Protein AF-A0A3D1CHE8-F1 (afdb_monomer_lite)

Foldseek 3Di:
DVVVPDPDDDDDDADDLVRLLVVLVVVVVVVQVVQVVVVDGDDDDPVRSSVLSVVLQDRVPHSHD

Structure (mmCIF, N/CA/C/O backbone):
data_AF-A0A3D1CHE8-F1
#
_entry.id   AF-A0A3D1CHE8-F1
#
loop_
_atom_site.group_PDB
_atom_site.id
_atom_site.type_symbol
_atom_site.label_atom_id
_atom_site.label_alt_id
_atom_site.label_comp_id
_atom_site.label_asym_id
_atom_site.label_entity_id
_atom_site.label_seq_id
_atom_site.pdbx_PDB_ins_code
_atom_site.Cartn_x
_atom_site.Cartn_y
_atom_site.Cartn_z
_atom_site.occupancy
_atom_site.B_iso_or_equiv
_atom_site.auth_seq_id
_atom_site.auth_comp_id
_atom_site.auth_asym_id
_atom_site.auth_atom_id
_atom_site.pdbx_PDB_model_num
ATOM 1 N N . GLU A 1 1 ? 28.894 14.401 -19.205 1.00 63.34 1 GLU A N 1
ATOM 2 C CA . GLU A 1 1 ? 29.665 14.364 -17.941 1.00 63.34 1 GLU A CA 1
ATOM 3 C C . GLU A 1 1 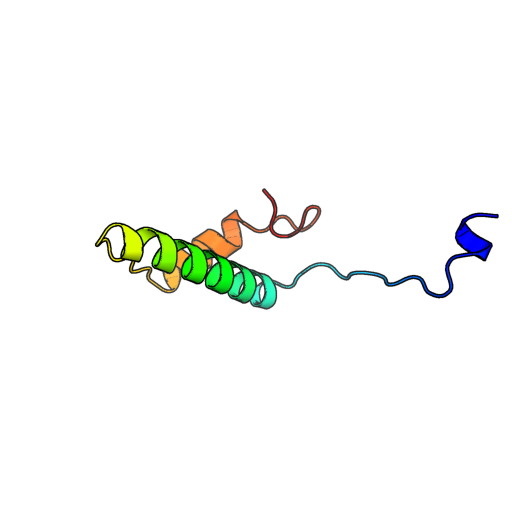? 28.922 13.695 -16.785 1.00 63.34 1 GLU A C 1
ATOM 5 O O . GLU A 1 1 ? 29.499 12.800 -16.192 1.00 63.34 1 GLU A O 1
ATOM 10 N N . PHE A 1 2 ? 27.662 14.046 -16.486 1.00 69.88 2 PHE A N 1
ATOM 11 C CA . PHE A 1 2 ? 26.909 13.467 -15.355 1.00 69.88 2 PHE A CA 1
ATOM 12 C C . PHE A 1 2 ? 26.750 11.935 -15.417 1.00 69.88 2 PHE A C 1
ATOM 14 O O . PHE A 1 2 ? 27.066 11.250 -14.454 1.00 69.88 2 PHE A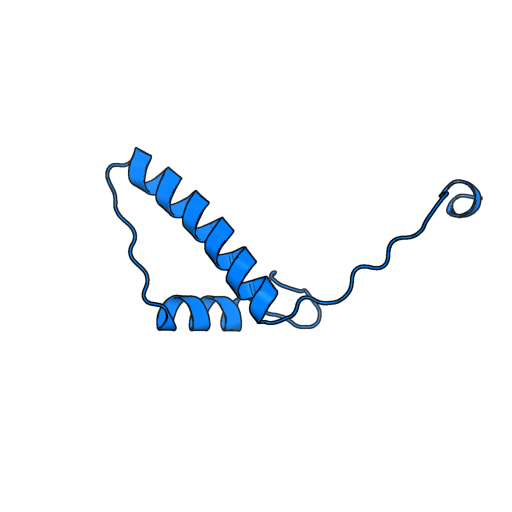 O 1
ATOM 21 N N . ILE A 1 3 ? 26.365 11.386 -16.575 1.00 64.88 3 ILE A N 1
ATOM 22 C CA . ILE A 1 3 ? 26.255 9.926 -16.774 1.00 64.88 3 ILE A CA 1
ATOM 23 C C . ILE A 1 3 ? 27.623 9.226 -16.693 1.00 64.88 3 ILE A C 1
ATOM 25 O O . ILE A 1 3 ? 27.695 8.078 -16.285 1.00 64.88 3 ILE A O 1
ATOM 29 N N . ASN A 1 4 ? 28.725 9.935 -16.965 1.00 66.56 4 ASN A N 1
ATOM 30 C CA . ASN A 1 4 ? 30.079 9.373 -16.886 1.00 66.56 4 ASN A CA 1
ATOM 31 C C . ASN A 1 4 ? 30.606 9.264 -15.437 1.00 66.56 4 ASN A C 1
ATOM 33 O O . ASN A 1 4 ? 31.736 8.827 -15.247 1.00 66.56 4 ASN A O 1
ATOM 37 N N . ARG A 1 5 ? 29.829 9.706 -14.432 1.00 79.00 5 ARG A N 1
ATOM 38 C CA . ARG A 1 5 ? 30.107 9.549 -12.989 1.00 79.00 5 ARG A CA 1
ATOM 39 C C . ARG A 1 5 ? 29.123 8.602 -12.286 1.00 79.00 5 ARG A C 1
ATOM 41 O O . ARG A 1 5 ? 29.186 8.479 -11.068 1.00 79.00 5 ARG A O 1
ATOM 48 N N . VAL A 1 6 ? 28.187 8.003 -13.023 1.00 74.06 6 VAL A N 1
ATOM 49 C CA . VAL A 1 6 ? 27.239 7.013 -12.501 1.00 74.06 6 VAL A CA 1
ATOM 50 C C . VAL A 1 6 ? 27.774 5.639 -12.886 1.00 74.06 6 VAL A C 1
ATOM 52 O O . VAL A 1 6 ? 27.837 5.325 -14.070 1.00 74.06 6 VAL A O 1
ATOM 55 N N . ASP A 1 7 ? 28.188 4.857 -11.891 1.00 72.19 7 ASP A N 1
ATOM 56 C CA . ASP A 1 7 ? 28.847 3.563 -12.104 1.00 72.19 7 ASP A CA 1
ATOM 57 C C . ASP A 1 7 ? 27.891 2.484 -12.641 1.00 72.19 7 ASP A C 1
ATOM 59 O O . ASP A 1 7 ? 28.311 1.633 -13.417 1.00 72.19 7 ASP A O 1
ATOM 63 N N . ASP A 1 8 ? 26.603 2.546 -12.279 1.00 76.12 8 ASP A N 1
ATOM 64 C CA . ASP A 1 8 ? 25.569 1.620 -12.748 1.00 76.12 8 ASP A CA 1
ATOM 65 C C . ASP A 1 8 ? 24.189 2.288 -12.797 1.00 76.12 8 ASP A C 1
ATOM 67 O O . ASP A 1 8 ? 23.815 3.081 -11.928 1.00 76.12 8 ASP A O 1
ATOM 71 N N . VAL A 1 9 ? 23.399 1.932 -13.813 1.00 78.75 9 VAL A N 1
ATOM 72 C CA . VAL A 1 9 ? 22.012 2.386 -13.976 1.00 78.75 9 VAL A CA 1
ATOM 73 C C . VAL A 1 9 ? 21.073 1.215 -13.706 1.00 78.75 9 VAL A C 1
ATOM 75 O O . VAL A 1 9 ? 21.059 0.234 -14.444 1.00 78.75 9 VAL A O 1
ATOM 78 N N . VAL A 1 10 ? 20.248 1.332 -12.663 1.00 83.56 10 VAL A N 1
ATOM 79 C CA . VAL A 1 10 ? 19.241 0.319 -12.317 1.00 83.56 10 VAL A CA 1
ATOM 80 C C . VAL A 1 10 ? 17.898 0.697 -12.931 1.00 83.56 10 VAL A C 1
ATOM 82 O O . VAL A 1 10 ? 17.340 1.755 -12.637 1.00 83.56 10 VAL A O 1
ATOM 85 N N . VAL A 1 11 ? 17.359 -0.191 -13.767 1.00 82.88 11 VAL A N 1
ATOM 86 C CA . VAL A 1 11 ? 16.018 -0.043 -14.341 1.00 82.88 11 VAL A CA 1
ATOM 87 C C . VAL A 1 11 ? 15.005 -0.739 -13.440 1.00 82.88 11 VAL A C 1
ATOM 89 O O . VAL A 1 11 ? 15.074 -1.949 -13.217 1.00 82.88 11 VAL A O 1
ATOM 92 N N . PHE A 1 12 ? 14.037 0.026 -12.942 1.00 84.06 12 PHE A N 1
ATOM 93 C CA . PHE A 1 12 ? 12.900 -0.527 -12.218 1.00 84.06 12 PHE A CA 1
ATOM 94 C C . PHE A 1 12 ? 11.825 -0.967 -13.206 1.00 84.06 12 PHE A C 1
ATOM 96 O O . PHE A 1 12 ? 11.395 -0.197 -14.063 1.00 84.06 12 PHE A O 1
ATOM 103 N N . HIS A 1 13 ? 11.394 -2.216 -13.070 1.00 83.94 13 HIS A N 1
ATOM 104 C CA . HIS A 1 13 ? 10.292 -2.759 -13.852 1.00 83.94 13 HIS A CA 1
ATOM 105 C C . HIS A 1 13 ? 8.957 -2.397 -13.187 1.00 83.94 13 HIS A C 1
ATOM 107 O O . HIS A 1 13 ? 8.909 -2.276 -11.957 1.00 83.94 13 HIS A O 1
ATOM 113 N N . PRO A 1 14 ? 7.869 -2.254 -13.965 1.00 83.00 14 PRO A N 1
ATOM 114 C CA . PRO A 1 14 ? 6.536 -2.055 -13.412 1.00 83.00 14 PRO A CA 1
ATOM 115 C C . PRO A 1 14 ? 6.156 -3.164 -12.426 1.00 83.00 14 PRO A C 1
ATOM 117 O O . PRO A 1 14 ? 6.509 -4.331 -12.612 1.00 83.00 14 PRO A O 1
ATOM 120 N N . LEU A 1 15 ? 5.414 -2.789 -11.385 1.00 84.25 15 LEU A N 1
ATOM 121 C CA . LEU A 1 15 ? 4.944 -3.731 -10.374 1.00 84.25 15 LEU A CA 1
ATOM 122 C C . LEU A 1 15 ? 3.881 -4.670 -10.951 1.00 84.25 15 LEU A C 1
ATOM 124 O O . LEU A 1 15 ? 2.962 -4.247 -11.651 1.00 84.25 15 LEU A O 1
ATOM 128 N N . GLN A 1 16 ? 3.974 -5.946 -10.591 1.00 85.31 16 GLN A N 1
ATOM 129 C CA . GLN A 1 16 ? 2.924 -6.930 -10.832 1.00 85.31 16 GLN A CA 1
ATOM 130 C C . GLN A 1 16 ? 1.841 -6.840 -9.750 1.00 85.31 16 GLN A C 1
ATOM 132 O O . GLN A 1 16 ? 2.114 -6.468 -8.607 1.00 85.31 16 GLN A O 1
ATOM 137 N N . LYS A 1 17 ? 0.618 -7.280 -10.069 1.00 81.19 17 LYS A N 1
ATOM 138 C CA . LYS A 1 17 ? -0.523 -7.275 -9.133 1.00 81.19 17 LYS A CA 1
ATOM 139 C C . LYS A 1 17 ? -0.215 -7.975 -7.799 1.00 81.19 17 LYS A C 1
ATOM 141 O O . LYS A 1 17 ? -0.597 -7.488 -6.740 1.00 81.19 17 LYS A O 1
ATOM 146 N N . SER A 1 18 ? 0.529 -9.081 -7.834 1.00 86.19 18 SER A N 1
ATOM 147 C CA . SER A 1 18 ? 0.972 -9.807 -6.634 1.00 86.19 18 SER A CA 1
ATOM 148 C C . SER A 1 18 ? 1.902 -8.976 -5.743 1.00 86.19 18 SER A C 1
ATOM 150 O O . SER A 1 18 ? 1.766 -8.994 -4.521 1.00 86.19 18 SER A O 1
ATOM 152 N N . GLN A 1 19 ? 2.816 -8.210 -6.343 1.00 87.62 19 GLN A N 1
ATOM 153 C CA . GLN A 1 19 ? 3.729 -7.320 -5.623 1.00 87.62 19 GLN A CA 1
ATOM 154 C C . GLN A 1 19 ? 2.970 -6.145 -4.999 1.00 87.62 19 GLN A C 1
ATOM 156 O O . GLN A 1 19 ? 3.280 -5.739 -3.884 1.00 87.62 19 GLN A O 1
ATOM 161 N N . ILE A 1 20 ? 1.936 -5.643 -5.674 1.00 84.38 20 ILE A N 1
ATOM 162 C CA . ILE A 1 20 ? 1.069 -4.582 -5.145 1.00 84.38 20 ILE A CA 1
ATOM 163 C C . ILE A 1 20 ? 0.285 -5.073 -3.938 1.00 84.38 20 ILE A C 1
ATOM 165 O O . ILE A 1 20 ? 0.256 -4.381 -2.925 1.00 84.38 20 ILE A O 1
ATOM 169 N N . ARG A 1 21 ? -0.276 -6.286 -3.999 1.00 86.25 21 ARG A N 1
ATOM 170 C CA . ARG A 1 21 ? -0.954 -6.891 -2.845 1.00 86.25 21 ARG A CA 1
ATOM 171 C C . ARG A 1 21 ? -0.015 -7.007 -1.640 1.00 86.25 21 ARG A C 1
ATOM 173 O O . ARG A 1 21 ? -0.409 -6.670 -0.528 1.00 86.25 21 ARG A O 1
ATOM 180 N N . ALA A 1 22 ? 1.236 -7.415 -1.860 1.00 88.88 22 ALA A N 1
ATOM 181 C CA . ALA A 1 22 ? 2.239 -7.469 -0.795 1.00 88.88 22 ALA A CA 1
ATOM 182 C C . ALA A 1 22 ? 2.558 -6.075 -0.220 1.00 88.88 22 ALA A C 1
ATOM 184 O O . ALA A 1 22 ? 2.662 -5.912 0.993 1.00 88.88 22 ALA A O 1
ATOM 185 N N . ILE A 1 23 ? 2.662 -5.051 -1.072 1.00 88.12 23 ILE A N 1
ATOM 186 C CA . ILE A 1 23 ? 2.862 -3.663 -0.632 1.00 88.12 23 ILE A CA 1
ATOM 187 C C . ILE A 1 23 ? 1.655 -3.163 0.175 1.00 88.12 23 ILE A C 1
ATOM 189 O O . ILE A 1 23 ? 1.839 -2.523 1.211 1.00 88.12 23 ILE A O 1
ATOM 193 N N . ALA A 1 24 ? 0.431 -3.465 -0.260 1.00 87.06 24 ALA A N 1
ATOM 194 C CA . ALA A 1 24 ? -0.788 -3.098 0.454 1.00 87.06 24 ALA A CA 1
ATOM 195 C C . ALA A 1 24 ? -0.832 -3.724 1.857 1.00 87.06 24 ALA A C 1
ATOM 197 O O . ALA A 1 24 ? -1.165 -3.034 2.820 1.00 87.06 24 ALA A O 1
ATOM 198 N N . ASP A 1 25 ? -0.423 -4.987 1.997 1.00 89.00 25 ASP A N 1
ATOM 199 C CA . ASP A 1 25 ? -0.355 -5.662 3.297 1.00 89.00 25 ASP A CA 1
ATOM 200 C C . ASP A 1 25 ? 0.670 -5.008 4.243 1.00 89.00 25 ASP A C 1
ATOM 202 O O . ASP A 1 25 ? 0.369 -4.758 5.412 1.00 89.00 25 ASP A O 1
ATOM 206 N N . ILE A 1 26 ? 1.838 -4.600 3.728 1.00 91.75 26 ILE A N 1
ATOM 207 C CA . ILE A 1 26 ? 2.826 -3.823 4.501 1.00 91.75 26 ILE A CA 1
ATOM 208 C C . ILE A 1 26 ? 2.204 -2.516 5.018 1.00 91.75 26 ILE A C 1
ATOM 210 O O . ILE A 1 26 ? 2.344 -2.178 6.195 1.00 91.75 26 ILE A O 1
ATOM 214 N N . GLN A 1 27 ? 1.475 -1.786 4.169 1.00 90.25 27 GLN A N 1
ATOM 215 C CA . GLN A 1 27 ? 0.840 -0.528 4.577 1.00 90.25 27 GLN A CA 1
ATOM 216 C C . GLN A 1 27 ? -0.286 -0.738 5.593 1.00 90.25 27 GLN A C 1
ATOM 218 O O . GLN A 1 27 ? -0.429 0.044 6.539 1.00 90.25 27 GLN A O 1
ATOM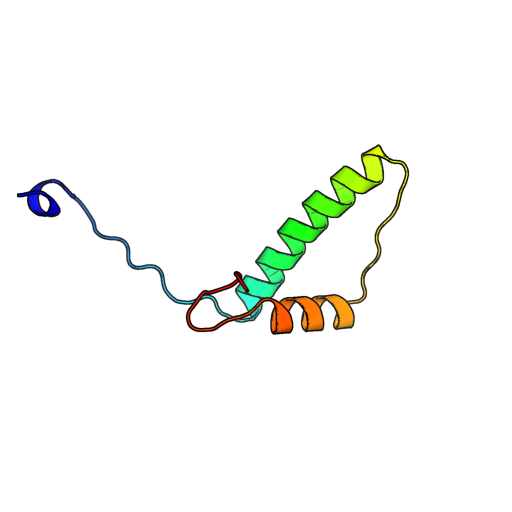 223 N N . LEU A 1 28 ? -1.066 -1.807 5.438 1.00 91.75 28 LEU A N 1
ATOM 224 C CA . LEU A 1 28 ? -2.105 -2.174 6.393 1.00 91.75 28 LEU A CA 1
ATOM 225 C C . LEU A 1 28 ? -1.524 -2.608 7.733 1.00 91.75 28 LEU A C 1
ATOM 227 O O . LEU A 1 28 ? -2.101 -2.274 8.763 1.00 91.75 28 LEU A O 1
ATOM 231 N N . SER A 1 29 ? -0.373 -3.278 7.748 1.00 93.19 29 SER A N 1
ATOM 232 C CA . SER A 1 29 ? 0.358 -3.585 8.979 1.00 93.19 29 SER A CA 1
ATOM 233 C C . SER A 1 29 ? 0.732 -2.307 9.741 1.00 93.19 29 SER A C 1
ATOM 235 O O . SER A 1 29 ? 0.399 -2.166 10.920 1.00 93.19 29 SER A O 1
ATOM 237 N N . HIS A 1 30 ? 1.298 -1.306 9.056 1.00 94.69 30 HIS A N 1
ATOM 238 C CA . HIS A 1 30 ? 1.593 -0.004 9.669 1.00 94.69 30 HIS A CA 1
ATOM 239 C C . HIS A 1 30 ? 0.332 0.720 10.167 1.00 94.69 30 HIS A C 1
ATOM 241 O O . HIS A 1 30 ? 0.352 1.397 11.197 1.00 94.69 30 HIS A O 1
ATOM 247 N N . LEU A 1 31 ? -0.787 0.611 9.443 1.00 93.44 31 LEU A N 1
ATOM 248 C CA . LEU A 1 31 ? -2.061 1.178 9.882 1.00 93.44 31 LEU A CA 1
ATOM 249 C C . LEU A 1 31 ? -2.601 0.460 11.126 1.00 93.44 31 LEU A C 1
ATOM 251 O O . LEU A 1 31 ? -2.987 1.133 12.078 1.00 93.44 31 LEU A O 1
ATOM 255 N N . ARG A 1 32 ? -2.581 -0.878 11.143 1.00 95.19 32 ARG A N 1
ATOM 256 C CA . ARG A 1 32 ? -2.974 -1.695 12.300 1.00 95.19 32 ARG A CA 1
ATOM 257 C C . ARG A 1 32 ? -2.169 -1.312 13.535 1.00 95.19 32 ARG A C 1
ATOM 259 O O . ARG A 1 32 ? -2.760 -1.128 14.591 1.00 95.19 32 ARG A O 1
ATOM 266 N N . GLN A 1 33 ? -0.859 -1.108 13.394 1.00 96.19 33 GLN A N 1
ATOM 267 C CA . GLN A 1 33 ? -0.007 -0.665 14.498 1.00 96.19 33 GLN A CA 1
ATOM 268 C C . GLN A 1 33 ? -0.456 0.692 15.067 1.00 96.19 33 GLN A C 1
ATOM 270 O O . GLN A 1 33 ? -0.675 0.810 16.269 1.00 96.19 33 GLN A O 1
ATOM 275 N N . ARG A 1 34 ? -0.680 1.697 14.209 1.00 96.25 34 ARG A N 1
ATOM 276 C CA . ARG A 1 34 ? -1.147 3.032 14.640 1.00 96.25 34 ARG A CA 1
ATOM 277 C C . ARG A 1 34 ? -2.546 3.021 15.258 1.00 96.25 34 ARG A C 1
ATOM 279 O O . ARG A 1 34 ? -2.858 3.865 16.094 1.00 96.25 34 ARG A O 1
ATOM 286 N N . LEU A 1 35 ? -3.414 2.114 14.815 1.00 96.81 35 LEU A N 1
ATOM 287 C CA . LEU A 1 35 ? -4.749 1.942 15.391 1.00 96.81 35 LEU A CA 1
ATOM 288 C C . LEU A 1 35 ? -4.688 1.228 16.742 1.00 96.81 35 LEU A C 1
ATOM 290 O O . LEU A 1 35 ? -5.395 1.630 17.662 1.00 96.81 35 LEU A O 1
ATOM 294 N N . ALA A 1 36 ? -3.791 0.253 16.896 1.00 96.56 36 ALA A N 1
ATOM 295 C CA . ALA A 1 36 ? -3.575 -0.437 18.163 1.00 96.56 36 ALA A CA 1
ATOM 296 C C . ALA A 1 36 ? -3.094 0.521 19.268 1.00 96.56 36 ALA A C 1
ATOM 298 O O . ALA A 1 36 ? -3.549 0.413 20.401 1.00 96.56 36 ALA A O 1
ATOM 299 N N . GLU A 1 37 ? -2.267 1.521 18.935 1.00 96.81 37 GLU A N 1
ATOM 300 C CA . GLU A 1 37 ? -1.880 2.610 19.856 1.00 96.81 37 GLU A CA 1
ATOM 301 C C . GLU A 1 37 ? -3.076 3.438 20.363 1.00 96.81 37 GLU A C 1
ATOM 303 O O . GLU A 1 37 ? -2.975 4.131 21.373 1.00 96.81 37 GLU A O 1
ATOM 308 N N . LYS A 1 38 ? -4.212 3.374 19.662 1.00 97.31 38 LYS A N 1
ATOM 309 C CA . LYS A 1 38 ? -5.478 4.034 20.007 1.00 97.31 38 LYS A CA 1
ATOM 310 C C . LYS A 1 38 ? -6.535 3.044 20.508 1.00 97.31 38 LYS A C 1
ATOM 312 O O . LYS A 1 38 ? -7.713 3.388 20.509 1.00 97.31 38 LYS A O 1
ATOM 317 N N . GLU A 1 39 ? -6.127 1.829 20.880 1.00 96.31 39 GLU A N 1
ATOM 318 C CA . GLU A 1 39 ? -7.006 0.738 21.328 1.00 96.31 39 GLU A CA 1
ATOM 319 C C . GLU A 1 39 ? -8.063 0.325 20.281 1.00 96.31 39 GLU A C 1
ATOM 321 O O . GLU A 1 39 ? -9.140 -0.166 20.615 1.00 96.31 39 GLU A O 1
ATOM 326 N N . MET A 1 40 ? -7.761 0.505 18.989 1.00 97.06 40 MET A N 1
ATOM 327 C CA . MET A 1 40 ? -8.638 0.130 17.876 1.00 97.06 40 MET A CA 1
ATOM 328 C C . MET A 1 40 ? -8.064 -1.048 17.080 1.00 97.06 40 MET A C 1
ATOM 330 O O . MET A 1 40 ? -6.887 -1.061 16.720 1.00 97.06 40 MET A O 1
ATOM 334 N N . GLY A 1 41 ? -8.921 -2.017 16.752 1.00 93.00 41 GLY A N 1
ATOM 335 C CA . GLY A 1 41 ? -8.609 -3.119 15.839 1.00 93.00 41 GLY A CA 1
ATOM 336 C C . GLY A 1 41 ? -9.040 -2.820 14.401 1.00 93.00 41 GLY A C 1
ATOM 337 O O . GLY A 1 41 ? -10.032 -2.129 14.176 1.00 93.00 41 GLY A O 1
ATOM 338 N N . LEU A 1 42 ? -8.304 -3.359 13.426 1.00 92.56 42 LEU A N 1
ATOM 339 C CA . LEU A 1 42 ? -8.656 -3.292 12.006 1.00 92.56 42 LEU A CA 1
ATOM 340 C C . LEU A 1 42 ? -8.562 -4.677 11.367 1.00 92.56 42 LEU A C 1
ATOM 342 O O . LEU A 1 42 ? -7.468 -5.208 11.146 1.00 92.56 42 LEU A O 1
ATOM 346 N N . GLU A 1 43 ? -9.723 -5.210 11.005 1.00 90.94 43 GLU A N 1
ATOM 347 C CA . GLU A 1 43 ? -9.867 -6.427 10.214 1.00 90.94 43 GLU A CA 1
ATOM 348 C C . GLU A 1 43 ? -10.324 -6.071 8.799 1.00 90.94 43 GLU A C 1
ATOM 350 O O . GLU A 1 43 ? -11.209 -5.240 8.600 1.00 90.94 43 GLU A O 1
ATOM 355 N N . LEU A 1 44 ? -9.699 -6.700 7.807 1.00 89.00 44 LEU A N 1
ATOM 356 C CA . LEU A 1 44 ? -10.064 -6.587 6.399 1.00 89.00 44 LEU A CA 1
ATOM 357 C C . LEU A 1 44 ? -10.193 -7.992 5.833 1.00 89.00 44 LEU A C 1
ATOM 359 O O . LEU A 1 44 ? -9.355 -8.849 6.107 1.00 89.00 44 LEU A O 1
ATOM 363 N N . SER A 1 45 ? -11.229 -8.206 5.030 1.00 92.12 45 SER A N 1
ATOM 364 C CA . SER A 1 45 ? -11.362 -9.431 4.253 1.00 92.12 45 SER A CA 1
ATOM 365 C C . SER A 1 45 ? -10.385 -9.433 3.079 1.00 92.12 45 SER A C 1
ATOM 367 O O . SER A 1 45 ? -10.002 -8.377 2.567 1.00 92.12 45 SER A O 1
ATOM 369 N N . ASP A 1 46 ? -10.041 -10.626 2.594 1.00 87.31 46 ASP A N 1
ATOM 370 C CA . ASP A 1 46 ? -9.205 -10.772 1.399 1.00 87.31 46 ASP A CA 1
ATOM 371 C C . ASP A 1 46 ? -9.801 -10.060 0.180 1.00 87.31 46 ASP A C 1
ATOM 373 O O . ASP A 1 46 ? -9.068 -9.425 -0.573 1.00 87.31 46 ASP A O 1
ATOM 377 N N . ALA A 1 47 ? -11.129 -10.094 0.037 1.00 89.44 47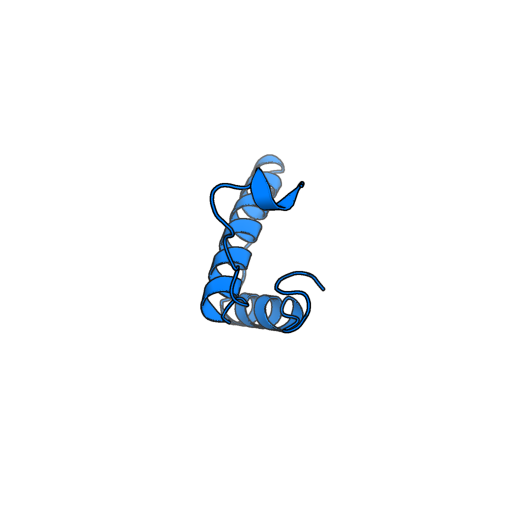 ALA A N 1
ATOM 378 C CA . ALA A 1 47 ? -11.840 -9.411 -1.041 1.00 89.44 47 ALA A CA 1
ATOM 379 C C . ALA A 1 47 ? -11.702 -7.881 -0.959 1.00 89.44 47 ALA A C 1
ATOM 381 O O . ALA A 1 47 ? -11.539 -7.218 -1.982 1.00 89.44 47 ALA A O 1
ATOM 382 N N . ALA A 1 48 ? -11.729 -7.306 0.248 1.00 88.12 48 ALA A N 1
ATOM 383 C CA . ALA A 1 48 ? -11.503 -5.875 0.430 1.00 88.12 48 ALA A CA 1
ATOM 384 C C . ALA A 1 48 ? -10.049 -5.491 0.109 1.00 88.12 48 ALA A C 1
ATOM 386 O O . ALA A 1 48 ? -9.806 -4.449 -0.499 1.00 88.12 48 ALA A O 1
ATOM 387 N N . LEU A 1 49 ? -9.089 -6.349 0.470 1.00 84.31 49 LEU A N 1
ATOM 388 C CA . LEU A 1 49 ? -7.678 -6.153 0.138 1.00 84.31 49 LEU A CA 1
ATOM 389 C C . LEU A 1 49 ? -7.424 -6.224 -1.374 1.00 84.31 49 LEU A C 1
ATOM 391 O O . LEU A 1 49 ? -6.665 -5.412 -1.907 1.00 84.31 49 LEU A O 1
ATOM 395 N N . ASP A 1 50 ? -8.076 -7.156 -2.070 1.00 84.94 50 ASP A N 1
ATOM 396 C CA . ASP A 1 50 ? -8.011 -7.248 -3.531 1.00 84.94 50 ASP A CA 1
ATOM 397 C C . ASP A 1 50 ? -8.566 -5.988 -4.190 1.00 84.94 50 ASP A C 1
ATOM 399 O O . ASP A 1 50 ? -7.913 -5.414 -5.061 1.00 84.94 50 ASP A O 1
ATOM 403 N N . MET A 1 51 ? -9.714 -5.500 -3.717 1.00 85.19 51 MET A N 1
ATOM 404 C CA . MET A 1 51 ? -10.332 -4.289 -4.252 1.00 85.19 51 MET A CA 1
ATOM 405 C C . MET A 1 51 ? -9.457 -3.044 -4.029 1.00 85.19 51 MET A C 1
ATOM 407 O O . MET A 1 51 ? -9.317 -2.215 -4.926 1.00 85.19 51 MET A O 1
ATOM 411 N N . LEU A 1 52 ? -8.818 -2.924 -2.859 1.00 81.44 52 LEU A N 1
ATOM 412 C CA . LEU A 1 52 ? -7.854 -1.854 -2.576 1.00 81.44 52 LEU A CA 1
ATOM 413 C C . LEU A 1 52 ? -6.617 -1.944 -3.473 1.00 81.44 52 LEU A C 1
ATOM 415 O O . LEU A 1 52 ? -6.114 -0.921 -3.927 1.00 81.44 52 LEU A O 1
ATOM 419 N N . SER A 1 53 ? -6.136 -3.157 -3.738 1.00 79.50 53 SER A N 1
ATOM 420 C CA . SER A 1 53 ? -4.972 -3.381 -4.599 1.00 79.50 53 SER A CA 1
ATOM 421 C C . SER A 1 53 ? -5.275 -3.060 -6.064 1.00 79.50 53 SER A C 1
ATOM 423 O O . SER A 1 53 ? -4.405 -2.560 -6.768 1.00 79.50 53 SER A O 1
ATOM 425 N N . GLU A 1 54 ? -6.501 -3.323 -6.524 1.00 80.31 54 GLU A N 1
ATOM 426 C CA . GLU A 1 54 ? -6.965 -2.957 -7.867 1.00 80.31 54 GLU A CA 1
ATOM 427 C C . GLU A 1 54 ? -7.170 -1.449 -8.018 1.00 80.31 54 GLU A C 1
ATOM 429 O O . GLU A 1 54 ? -6.684 -0.872 -8.985 1.00 80.31 54 GLU A O 1
ATOM 434 N N . ALA A 1 55 ? -7.831 -0.797 -7.057 1.00 76.94 55 ALA A N 1
ATOM 435 C CA . ALA A 1 55 ? -8.023 0.656 -7.072 1.00 76.94 55 ALA A CA 1
ATOM 436 C C . ALA A 1 55 ? -6.704 1.426 -6.883 1.00 76.94 55 ALA A C 1
ATOM 438 O O . ALA A 1 55 ? -6.546 2.530 -7.395 1.00 76.94 55 ALA A O 1
ATOM 439 N N . GLY A 1 56 ? -5.761 0.834 -6.146 1.00 70.50 56 GLY A N 1
ATOM 440 C CA . GLY A 1 56 ? -4.419 1.347 -5.890 1.00 70.50 56 GLY A CA 1
ATOM 441 C C . GLY A 1 56 ? -3.431 1.160 -7.044 1.00 70.50 56 GLY A C 1
ATOM 442 O O . GLY A 1 56 ? -2.295 1.618 -6.935 1.00 70.50 56 GLY A O 1
ATOM 443 N N . PHE A 1 57 ? -3.819 0.459 -8.114 1.00 70.38 57 PHE A N 1
ATOM 444 C CA . PHE A 1 57 ? -2.937 0.129 -9.226 1.00 70.38 57 PHE A CA 1
ATOM 445 C C . PHE A 1 57 ? -3.187 1.025 -10.434 1.00 70.38 57 PHE A C 1
ATOM 447 O O . PHE A 1 57 ? -4.210 0.911 -11.106 1.00 70.38 57 PHE A O 1
ATOM 454 N N . ASP A 1 58 ? -2.184 1.829 -10.771 1.00 67.44 58 ASP A N 1
ATOM 455 C CA . ASP A 1 58 ? -2.077 2.458 -12.078 1.00 67.44 58 ASP A CA 1
ATOM 456 C C . ASP A 1 58 ? -0.865 1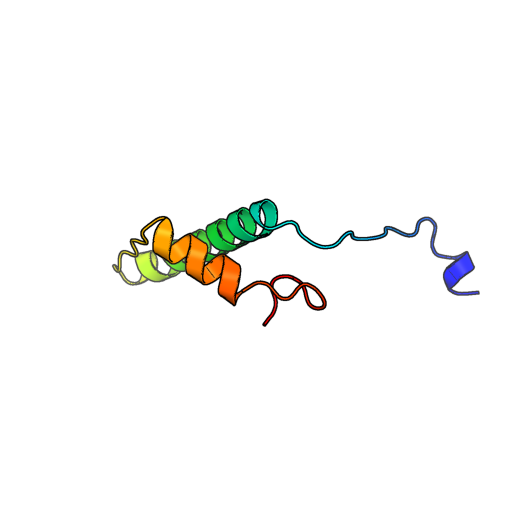.859 -12.828 1.00 67.44 58 ASP A C 1
ATOM 458 O O . ASP A 1 58 ? 0.253 1.879 -12.312 1.00 67.44 58 ASP A O 1
ATOM 462 N N . PRO A 1 59 ? -1.024 1.297 -14.038 1.00 63.88 59 PRO A N 1
ATOM 463 C CA . PRO A 1 59 ? 0.084 0.686 -14.775 1.00 63.88 59 PRO A CA 1
ATOM 464 C C . PRO A 1 59 ? 1.162 1.684 -15.244 1.00 63.88 59 PRO A C 1
ATOM 466 O O . PRO A 1 59 ? 2.279 1.263 -15.540 1.00 63.88 59 PRO A O 1
ATOM 469 N N . VAL A 1 60 ? 0.855 2.984 -15.306 1.00 60.34 60 VAL A N 1
ATOM 470 C CA . VAL A 1 60 ? 1.785 4.073 -15.646 1.00 60.34 60 VAL A CA 1
ATOM 471 C C . VAL A 1 60 ? 2.443 4.655 -14.389 1.00 60.34 60 VAL A C 1
ATOM 473 O O . VAL A 1 60 ? 3.640 4.945 -14.414 1.00 60.34 60 VAL A O 1
ATOM 476 N N . TYR A 1 61 ? 1.699 4.795 -13.286 1.00 61.31 61 TYR A N 1
ATOM 477 C CA . TYR A 1 61 ? 2.186 5.428 -12.045 1.00 61.31 61 TYR A CA 1
ATOM 478 C C . TYR A 1 61 ? 2.567 4.447 -10.917 1.00 61.31 61 TYR A C 1
ATOM 480 O O . TYR A 1 61 ? 3.135 4.851 -9.898 1.00 61.31 61 TYR A O 1
ATOM 488 N N . GLY A 1 62 ? 2.326 3.147 -11.094 1.00 66.06 62 GLY A N 1
ATOM 489 C CA . GLY A 1 62 ? 2.564 2.103 -10.097 1.00 66.06 62 GLY A CA 1
ATOM 490 C C . GLY A 1 62 ? 1.498 2.088 -8.994 1.00 66.06 62 GLY A C 1
ATOM 491 O O . GLY A 1 62 ? 0.323 2.334 -9.237 1.00 66.06 62 GLY A O 1
ATOM 492 N N . ALA A 1 63 ? 1.899 1.802 -7.752 1.00 61.00 63 ALA A N 1
ATOM 493 C CA . ALA A 1 63 ? 0.997 1.762 -6.590 1.00 61.00 63 ALA A CA 1
ATOM 494 C C . ALA A 1 63 ? 0.616 3.165 -6.047 1.00 61.00 63 ALA A C 1
ATOM 496 O O . ALA A 1 63 ? 0.464 3.344 -4.837 1.00 61.00 63 ALA A O 1
ATOM 497 N N . ARG A 1 64 ? 0.567 4.183 -6.915 1.00 58.50 64 ARG A N 1
ATOM 498 C CA . ARG A 1 64 ? 0.224 5.572 -6.574 1.00 58.50 64 ARG A CA 1
ATOM 499 C C . ARG A 1 64 ? -0.884 6.097 -7.501 1.00 58.50 64 ARG A C 1
ATOM 501 O O . ARG A 1 64 ? -0.549 6.668 -8.538 1.00 58.50 64 ARG A O 1
ATOM 508 N N . PRO A 1 65 ? -2.163 5.929 -7.142 1.00 55.44 65 PRO A N 1
ATOM 509 C CA . PRO A 1 65 ? -3.250 6.791 -7.592 1.00 55.44 65 PRO A CA 1
ATOM 510 C C . PRO A 1 65 ? -3.401 8.033 -6.699 1.00 55.44 65 PRO 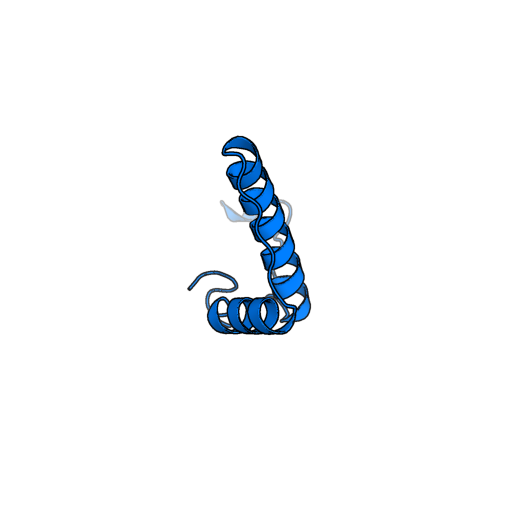A C 1
ATOM 512 O O . PRO A 1 65 ? -3.010 7.977 -5.507 1.00 55.44 65 PRO A O 1
#

Radius of gyration: 17.04 Å; chains: 1; bounding box: 42×25×39 Å

pLDDT: mean 82.52, std 11.34, range [55.44, 97.31]

Secondary structure (DSSP, 8-state):
--GGG-S--PPPPPPPHHHHHHHHHHHHHHHHHHHHTTT------HHHHHHHHHHT-BTTTBS--

Sequence (65 aa):
EFINRVDDVVVFHPLQKSQIRAIADIQLSHLRQRLAEKEMGLELSDAALDMLSEAGFDPVYGARP